Protein AF-A0A9X6AAG1-F1 (afdb_monomer_lite)

Secondary structure (DSSP, 8-state):
----SS--PPPPP-GGGGGS-EEEE--TTSS-SEEEEE-GGGHHHHHHHHHHHHHTT--EEEEE-S-HHHHHTS-HHHHHHHS--

Radius of gyration: 12.94 Å; chains: 1; bounding box: 25×33×32 Å

Structure (mmCIF, N/CA/C/O backbone):
data_AF-A0A9X6AAG1-F1
#
_entry.id   AF-A0A9X6AAG1-F1
#
loop_
_atom_site.group_PDB
_atom_site.id
_atom_site.type_symbol
_atom_site.label_atom_id
_atom_site.label_alt_id
_atom_site.label_comp_id
_atom_site.label_asym_id
_atom_site.label_entity_id
_atom_site.label_seq_id
_atom_site.pdbx_PDB_ins_code
_atom_site.Cartn_x
_atom_site.Cartn_y
_atom_site.Cartn_z
_atom_site.occupancy
_atom_site.B_iso_or_equiv
_atom_site.auth_seq_id
_atom_site.auth_comp_id
_atom_site.auth_asym_id
_atom_site.auth_atom_id
_atom_site.pdbx_PDB_model_num
ATOM 1 N N . LEU A 1 1 ? 10.024 8.524 -16.177 1.00 60.94 1 LEU A N 1
ATOM 2 C CA . LEU A 1 1 ? 9.918 8.130 -14.755 1.00 60.94 1 LEU A CA 1
ATOM 3 C C . LEU A 1 1 ? 9.271 9.279 -13.995 1.00 60.94 1 LEU A C 1
ATOM 5 O O . LEU A 1 1 ? 9.773 10.392 -14.130 1.00 60.94 1 LEU A O 1
ATOM 9 N N . PRO A 1 2 ? 8.167 9.051 -13.269 1.00 87.19 2 PRO A N 1
ATOM 10 C CA . PRO A 1 2 ? 7.600 10.048 -12.367 1.00 87.19 2 PRO A CA 1
ATOM 11 C C . PRO A 1 2 ? 8.484 10.141 -11.114 1.00 87.19 2 PRO A C 1
ATOM 13 O O . PRO A 1 2 ? 8.563 9.193 -10.340 1.00 87.19 2 PRO A O 1
ATOM 16 N N . LEU A 1 3 ? 9.205 11.252 -10.950 1.00 96.00 3 LEU A N 1
ATOM 17 C CA . LEU A 1 3 ? 10.137 11.480 -9.838 1.00 96.00 3 LEU A CA 1
ATOM 18 C C . LEU A 1 3 ? 9.726 12.730 -9.057 1.00 96.00 3 LEU A C 1
ATOM 20 O O . LEU A 1 3 ? 9.236 13.698 -9.640 1.00 96.00 3 LEU A O 1
ATOM 24 N N . THR A 1 4 ? 9.938 12.712 -7.742 1.00 95.56 4 THR A N 1
ATOM 25 C CA . THR A 1 4 ? 9.593 13.830 -6.858 1.00 95.56 4 THR A CA 1
ATOM 26 C C . THR A 1 4 ? 10.652 14.930 -6.919 1.00 95.56 4 THR A C 1
ATOM 28 O O . THR A 1 4 ? 11.836 14.671 -7.134 1.00 95.56 4 THR A O 1
ATOM 31 N N . ARG A 1 5 ? 10.235 16.184 -6.703 1.00 97.88 5 ARG A N 1
ATOM 32 C CA . ARG A 1 5 ? 11.160 17.319 -6.517 1.00 97.88 5 ARG A CA 1
ATOM 33 C C . ARG A 1 5 ? 11.640 17.412 -5.067 1.00 97.88 5 ARG A C 1
ATOM 35 O O . ARG A 1 5 ? 12.771 17.806 -4.802 1.00 97.88 5 ARG A O 1
ATOM 42 N N . GLN A 1 6 ? 10.729 17.150 -4.142 1.00 97.12 6 GLN A N 1
ATOM 43 C CA . GLN A 1 6 ? 10.899 17.256 -2.702 1.00 97.12 6 GLN A CA 1
ATOM 44 C C . GLN A 1 6 ? 11.551 16.004 -2.113 1.00 97.12 6 GLN A C 1
ATOM 46 O O . GLN A 1 6 ? 11.500 14.924 -2.709 1.00 97.12 6 GLN A O 1
ATOM 51 N N . GLY A 1 7 ? 12.104 16.154 -0.907 1.00 96.81 7 GLY A N 1
ATOM 52 C CA . GLY A 1 7 ? 12.512 15.016 -0.090 1.00 96.81 7 GLY A CA 1
ATOM 53 C C . GLY A 1 7 ? 11.300 14.199 0.354 1.00 96.81 7 GLY A C 1
ATOM 54 O O . GLY A 1 7 ? 10.264 14.762 0.704 1.00 96.81 7 GLY A O 1
ATOM 55 N N . VAL A 1 8 ? 11.446 12.878 0.333 1.00 96.88 8 VAL A N 1
ATOM 56 C CA . VAL A 1 8 ? 10.449 11.908 0.799 1.00 96.88 8 VAL A CA 1
ATOM 57 C C . VAL A 1 8 ? 11.131 10.897 1.724 1.00 96.88 8 VAL A C 1
ATOM 59 O O . VAL A 1 8 ? 12.334 10.662 1.569 1.00 96.88 8 VAL A O 1
ATOM 62 N N . PRO A 1 9 ? 10.412 10.324 2.704 1.00 96.75 9 PRO A N 1
ATOM 63 C CA . PRO A 1 9 ? 10.985 9.330 3.604 1.00 96.75 9 PRO A CA 1
ATOM 64 C C . PRO A 1 9 ? 11.365 8.041 2.864 1.00 96.75 9 PRO A C 1
ATOM 66 O O . PRO A 1 9 ? 10.744 7.663 1.869 1.00 96.75 9 PRO A O 1
ATOM 69 N N . THR A 1 10 ? 12.378 7.348 3.384 1.00 95.94 10 THR A N 1
ATOM 70 C CA . THR A 1 10 ? 12.847 6.063 2.851 1.00 95.94 10 THR A CA 1
ATOM 71 C C . THR A 1 10 ? 12.222 4.910 3.631 1.00 95.94 10 THR A C 1
ATOM 73 O O . THR A 1 10 ? 12.320 4.867 4.856 1.00 95.94 10 THR A O 1
ATOM 76 N N . TYR A 1 11 ? 11.630 3.951 2.921 1.00 95.12 11 TYR A N 1
ATOM 77 C CA . TYR A 1 11 ? 11.170 2.679 3.483 1.00 95.12 11 TYR A CA 1
ATOM 78 C C . TYR A 1 11 ? 12.176 1.557 3.216 1.00 95.12 11 TYR A C 1
ATOM 80 O O . TYR A 1 11 ? 13.029 1.677 2.335 1.00 95.12 11 TYR A O 1
ATOM 88 N N . GLU A 1 12 ? 12.071 0.456 3.964 1.00 94.62 12 GLU A N 1
ATOM 89 C CA . GLU A 1 12 ? 12.893 -0.728 3.708 1.00 94.62 12 GLU A CA 1
ATOM 90 C C . GLU A 1 12 ? 12.654 -1.281 2.300 1.00 94.62 12 GLU A C 1
ATOM 92 O O . GLU A 1 12 ? 11.542 -1.242 1.763 1.00 94.62 12 GLU A O 1
ATOM 97 N N . ALA A 1 13 ? 13.722 -1.802 1.697 1.00 93.25 13 ALA A N 1
ATOM 98 C CA . ALA A 1 13 ? 13.655 -2.376 0.367 1.00 93.25 13 ALA A CA 1
ATOM 99 C C . ALA A 1 13 ? 12.736 -3.605 0.364 1.00 93.25 13 ALA A C 1
ATOM 101 O O . ALA A 1 13 ? 12.950 -4.558 1.110 1.00 93.25 13 ALA A O 1
ATOM 102 N N . ASN A 1 14 ? 11.742 -3.598 -0.522 1.00 94.69 14 ASN A N 1
ATOM 103 C CA . ASN A 1 14 ? 10.849 -4.727 -0.736 1.00 94.69 14 ASN A CA 1
ATOM 104 C C . ASN A 1 14 ? 11.105 -5.315 -2.129 1.00 94.69 14 ASN A C 1
ATOM 106 O O . ASN A 1 14 ? 10.981 -4.618 -3.137 1.00 94.69 14 ASN A O 1
ATOM 110 N N . SER A 1 15 ? 11.465 -6.599 -2.193 1.00 94.81 15 SER A N 1
ATOM 111 C CA . SER A 1 15 ? 11.745 -7.298 -3.456 1.00 94.81 15 SER A CA 1
ATOM 112 C C . SER A 1 15 ? 10.520 -7.401 -4.367 1.00 94.81 15 SER A C 1
ATOM 114 O O . SER A 1 15 ? 10.661 -7.576 -5.576 1.00 94.81 15 SER A O 1
ATOM 116 N N . GLU A 1 16 ? 9.316 -7.241 -3.818 1.00 96.88 16 GLU A N 1
ATOM 117 C CA . GLU A 1 16 ? 8.068 -7.243 -4.573 1.00 96.88 16 GLU A CA 1
ATOM 118 C C . GLU A 1 16 ? 7.779 -5.909 -5.274 1.00 96.88 16 GLU A C 1
ATOM 120 O O . GLU A 1 16 ? 6.855 -5.847 -6.077 1.00 96.88 16 GLU A O 1
ATOM 125 N N . ALA A 1 17 ? 8.593 -4.865 -5.077 1.00 95.38 17 ALA A N 1
ATOM 126 C CA . ALA A 1 17 ? 8.455 -3.604 -5.813 1.00 95.38 17 ALA A CA 1
ATOM 127 C C . ALA A 1 17 ? 8.528 -3.792 -7.340 1.00 95.38 17 ALA A C 1
ATOM 129 O O . ALA A 1 17 ? 7.849 -3.091 -8.088 1.00 95.38 17 ALA A O 1
ATOM 130 N N . ALA A 1 18 ? 9.297 -4.783 -7.804 1.00 96.38 18 ALA A N 1
ATOM 131 C CA . ALA A 1 18 ? 9.391 -5.141 -9.219 1.00 96.38 18 ALA A CA 1
ATOM 132 C C . ALA A 1 18 ? 8.107 -5.778 -9.787 1.00 96.38 18 ALA A C 1
ATOM 134 O O . ALA A 1 18 ? 7.992 -5.926 -10.998 1.00 96.38 18 ALA A O 1
ATOM 135 N N . LYS A 1 19 ? 7.138 -6.141 -8.938 1.00 98.06 19 LYS A N 1
ATOM 136 C CA . LYS A 1 19 ? 5.840 -6.705 -9.340 1.00 98.06 19 LYS A CA 1
ATOM 137 C C . LYS A 1 19 ? 4.767 -5.634 -9.576 1.00 98.06 19 LYS A C 1
ATOM 139 O O . LYS A 1 19 ? 3.592 -5.964 -9.662 1.00 98.06 19 LYS A O 1
ATOM 144 N N . GLY A 1 20 ? 5.141 -4.355 -9.624 1.00 97.81 20 GLY A N 1
ATOM 145 C CA . GLY A 1 20 ? 4.238 -3.234 -9.910 1.00 97.81 20 GLY A CA 1
ATOM 146 C C . GLY A 1 20 ? 3.427 -2.730 -8.715 1.00 97.81 20 GLY A C 1
ATOM 147 O O . GLY A 1 20 ? 3.271 -1.520 -8.570 1.00 97.81 20 GLY A O 1
ATOM 148 N N . GLY A 1 21 ? 2.999 -3.619 -7.815 1.00 98.00 21 GLY A N 1
ATOM 149 C CA . GLY A 1 21 ? 2.289 -3.254 -6.590 1.00 98.00 21 GLY A CA 1
ATOM 150 C C . GLY A 1 21 ? 2.427 -4.291 -5.487 1.00 98.00 21 GLY A C 1
ATOM 151 O O . GLY A 1 21 ? 2.338 -5.481 -5.761 1.00 98.00 21 GLY A O 1
ATOM 152 N N . TYR A 1 22 ? 2.644 -3.855 -4.245 1.00 98.25 22 TYR A N 1
ATOM 153 C CA . TYR A 1 22 ? 2.937 -4.739 -3.112 1.00 98.25 22 TYR A CA 1
ATOM 154 C C . TYR A 1 22 ? 2.428 -4.179 -1.779 1.00 98.25 22 TYR A C 1
ATOM 156 O O . TYR A 1 22 ? 2.254 -2.970 -1.608 1.00 98.25 22 TYR A O 1
ATOM 164 N N . VAL A 1 23 ? 2.228 -5.068 -0.803 1.00 97.62 23 VAL A N 1
ATOM 165 C CA . VAL A 1 23 ? 1.849 -4.689 0.565 1.00 97.62 23 VAL A CA 1
ATOM 166 C C . VAL A 1 23 ? 3.056 -4.069 1.269 1.00 97.62 23 VAL A C 1
ATOM 168 O O . VAL A 1 23 ? 4.055 -4.745 1.514 1.00 97.62 23 VAL A O 1
ATOM 171 N N . LEU A 1 24 ? 2.970 -2.778 1.591 1.00 97.56 24 LEU A N 1
ATOM 172 C CA . LEU A 1 24 ? 4.011 -2.063 2.333 1.00 97.56 24 LEU A CA 1
ATOM 173 C C . LEU A 1 24 ? 3.805 -2.192 3.845 1.00 97.56 24 LEU A C 1
ATOM 175 O O . LEU A 1 24 ? 4.760 -2.393 4.592 1.00 97.56 24 LEU A O 1
ATOM 179 N N . ARG A 1 25 ? 2.554 -2.077 4.296 1.00 96.88 25 ARG A N 1
ATOM 180 C CA . ARG A 1 25 ? 2.143 -2.294 5.688 1.00 96.88 25 ARG A CA 1
ATOM 181 C C . ARG A 1 25 ? 0.856 -3.096 5.685 1.00 96.88 25 ARG A C 1
ATOM 183 O O . ARG A 1 25 ? -0.100 -2.702 5.022 1.00 96.88 25 ARG A O 1
ATOM 190 N N . ASP A 1 26 ? 0.842 -4.204 6.413 1.00 96.12 26 ASP A N 1
ATOM 191 C CA . ASP A 1 26 ? -0.337 -5.060 6.498 1.00 96.12 26 ASP A CA 1
ATOM 192 C C . ASP A 1 26 ? -1.169 -4.764 7.744 1.00 96.12 26 ASP A C 1
ATOM 194 O O . ASP A 1 26 ? -0.629 -4.301 8.752 1.00 96.12 26 ASP A O 1
ATOM 198 N N . SER A 1 27 ? -2.472 -5.025 7.670 1.00 94.69 27 SER A N 1
ATOM 199 C CA . SER A 1 27 ? -3.410 -4.761 8.757 1.00 94.69 27 SER A CA 1
ATOM 200 C C . SER A 1 27 ? -3.041 -5.513 10.038 1.00 94.69 27 SER A C 1
ATOM 202 O O . SER A 1 27 ? -2.600 -6.663 9.981 1.00 94.69 27 SER A O 1
ATOM 204 N N . SER A 1 28 ? -3.247 -4.885 11.201 1.00 91.88 28 SER A N 1
ATOM 205 C CA . SER A 1 28 ? -2.998 -5.543 12.493 1.00 91.88 28 SER A CA 1
ATOM 206 C C . SER A 1 28 ? -3.922 -6.740 12.757 1.00 91.88 28 SER A C 1
ATOM 208 O O . 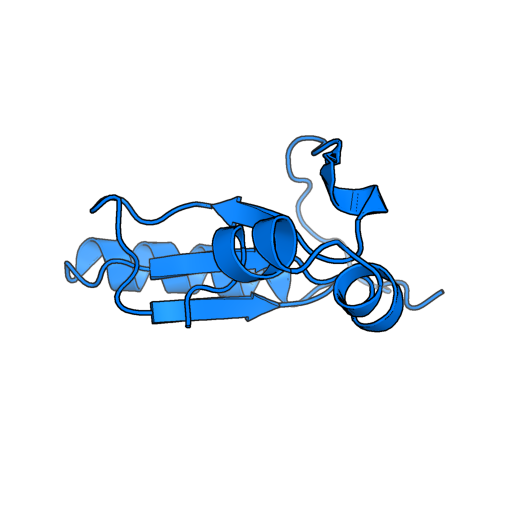SER A 1 28 ? -3.554 -7.645 13.505 1.00 91.88 28 SER A O 1
ATOM 210 N N . THR A 1 29 ? -5.093 -6.781 12.116 1.00 85.75 29 THR A N 1
ATOM 211 C CA . THR A 1 29 ? -6.122 -7.814 12.305 1.00 85.75 29 THR A CA 1
ATOM 212 C C . THR A 1 29 ? -5.936 -9.029 11.386 1.00 85.75 29 THR A C 1
ATOM 214 O O . THR A 1 29 ? -6.667 -10.012 11.498 1.00 85.75 29 THR A O 1
ATOM 217 N N . GLY A 1 30 ? -4.970 -8.988 10.460 1.00 83.31 30 GLY A N 1
ATOM 218 C CA . GLY A 1 30 ? -4.683 -10.051 9.489 1.00 83.31 30 GLY A CA 1
ATOM 219 C C . GLY A 1 30 ? -5.637 -10.119 8.288 1.00 83.31 30 GLY A C 1
ATOM 220 O O . GLY A 1 30 ? -5.250 -10.644 7.248 1.00 83.31 30 GLY A O 1
ATOM 221 N N . THR A 1 31 ? -6.849 -9.562 8.386 1.00 88.00 31 THR A N 1
ATOM 222 C CA . THR A 1 31 ? -7.755 -9.343 7.244 1.00 88.00 31 THR A CA 1
ATOM 223 C C . THR A 1 31 ? -8.124 -7.861 7.198 1.00 88.00 31 THR A C 1
ATOM 225 O O . THR A 1 31 ? -8.827 -7.404 8.098 1.00 88.00 31 THR A O 1
ATOM 228 N N . PRO A 1 32 ? -7.648 -7.094 6.201 1.00 94.19 32 PRO A N 1
ATOM 229 C CA . PRO A 1 32 ? -7.919 -5.665 6.148 1.00 94.19 32 PRO A CA 1
ATOM 230 C C . PRO A 1 32 ? -9.402 -5.396 5.872 1.00 94.19 32 PRO A C 1
ATOM 232 O O . PRO A 1 32 ? -9.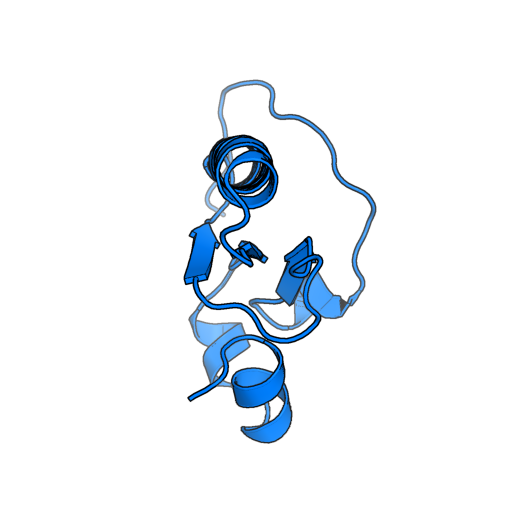975 -5.950 4.938 1.00 94.19 32 PRO A O 1
ATOM 235 N N . GLU A 1 33 ? -9.993 -4.499 6.652 1.00 95.88 33 GLU A N 1
ATOM 236 C CA . GLU A 1 33 ? -11.301 -3.889 6.386 1.00 95.88 33 GLU A CA 1
ATOM 237 C C . GLU A 1 33 ? -11.186 -2.777 5.335 1.00 95.88 33 GLU A C 1
ATOM 239 O O . GLU A 1 33 ? -12.125 -2.515 4.585 1.00 95.88 33 GLU A O 1
ATOM 244 N N . LEU A 1 34 ? -10.015 -2.134 5.266 1.00 96.19 34 LEU A N 1
ATOM 245 C CA . LEU A 1 34 ? -9.704 -1.070 4.322 1.00 96.19 34 LEU A CA 1
ATOM 246 C C . LEU A 1 34 ? -8.324 -1.276 3.694 1.00 96.19 34 LEU A C 1
ATOM 248 O O . LEU A 1 34 ? -7.352 -1.626 4.366 1.00 96.19 34 LEU A O 1
ATOM 252 N N . VAL A 1 35 ? -8.218 -0.992 2.396 1.00 97.94 35 VAL A N 1
ATOM 253 C CA . VAL A 1 35 ? -6.944 -0.974 1.671 1.00 97.94 35 VAL A CA 1
ATOM 254 C C . VAL A 1 35 ? -6.699 0.421 1.106 1.00 97.94 35 VAL A C 1
ATOM 256 O O . VAL A 1 35 ? -7.457 0.911 0.273 1.00 97.94 35 VAL A O 1
ATOM 259 N N . LEU A 1 36 ? -5.612 1.052 1.542 1.00 98.38 36 LEU A N 1
ATOM 260 C CA . LEU A 1 36 ? -5.104 2.305 0.996 1.00 98.38 36 LEU A CA 1
ATOM 261 C C . LEU A 1 36 ? -4.082 1.994 -0.097 1.00 98.38 36 LEU A C 1
ATOM 263 O O . LEU A 1 36 ? -3.055 1.368 0.168 1.00 98.38 36 LEU A O 1
ATOM 267 N N . ILE A 1 37 ? -4.350 2.444 -1.320 1.00 98.44 37 ILE A N 1
ATOM 268 C CA . ILE A 1 37 ? -3.434 2.306 -2.456 1.00 98.44 37 ILE A CA 1
ATOM 269 C C . ILE A 1 37 ? -2.798 3.667 -2.716 1.00 98.44 37 ILE A C 1
ATOM 271 O O . ILE A 1 37 ? -3.505 4.660 -2.882 1.00 98.44 37 ILE A O 1
ATOM 275 N N . ALA A 1 38 ? -1.470 3.717 -2.751 1.00 98.31 38 ALA A N 1
ATOM 276 C CA . ALA A 1 38 ? -0.727 4.952 -2.961 1.00 98.31 38 ALA A CA 1
ATOM 277 C C . ALA A 1 38 ? 0.494 4.746 -3.860 1.00 98.31 38 ALA A C 1
ATOM 279 O O . ALA A 1 38 ? 0.990 3.631 -4.043 1.00 98.31 38 ALA A O 1
ATOM 280 N N . THR A 1 39 ? 0.999 5.847 -4.411 1.00 97.38 39 THR A N 1
ATOM 281 C CA . THR A 1 39 ? 2.126 5.867 -5.350 1.00 97.38 39 THR A CA 1
ATOM 282 C C . THR A 1 39 ? 3.132 6.932 -4.945 1.00 97.38 39 THR A C 1
ATOM 284 O O . THR A 1 39 ? 2.736 7.949 -4.393 1.00 97.38 39 THR A O 1
ATOM 287 N N . GLY A 1 40 ? 4.423 6.725 -5.217 1.00 95.81 40 GLY A N 1
ATOM 288 C CA . GLY A 1 40 ? 5.450 7.768 -5.097 1.00 95.81 40 GLY A CA 1
ATOM 289 C C . GLY A 1 40 ? 5.398 8.571 -3.791 1.00 95.81 40 GLY A C 1
ATOM 290 O O . GLY A 1 40 ? 5.571 8.019 -2.703 1.00 95.81 40 GLY A O 1
ATOM 291 N N . SER A 1 41 ? 5.175 9.883 -3.908 1.00 97.12 41 SER A N 1
ATOM 292 C CA . SER A 1 41 ? 5.117 10.787 -2.760 1.00 97.12 41 SER A CA 1
ATOM 293 C C . SER A 1 41 ? 3.911 10.565 -1.864 1.00 97.12 41 SER A C 1
ATOM 295 O O . SER A 1 41 ? 4.002 10.907 -0.700 1.00 97.12 41 SER A O 1
ATOM 297 N N . GLU A 1 42 ? 2.813 9.977 -2.315 1.00 98.19 42 GLU A N 1
ATOM 298 C CA . GLU A 1 42 ? 1.608 9.833 -1.488 1.00 98.19 42 GLU A CA 1
ATOM 299 C C . GLU A 1 42 ? 1.692 8.626 -0.539 1.00 98.19 42 GLU A C 1
ATOM 301 O O . GLU A 1 42 ? 0.893 8.505 0.388 1.00 98.19 42 GLU A O 1
ATOM 306 N N . VAL A 1 43 ? 2.685 7.745 -0.717 1.00 98.00 43 VAL A N 1
ATOM 307 C CA . VAL A 1 43 ? 2.847 6.525 0.095 1.00 98.00 43 VAL A CA 1
ATOM 308 C C . VAL A 1 43 ? 3.010 6.841 1.581 1.00 98.00 43 VAL A C 1
ATOM 310 O O . VAL A 1 43 ? 2.426 6.149 2.410 1.00 98.00 43 VAL A O 1
ATOM 313 N N . HIS A 1 44 ? 3.757 7.890 1.933 1.00 97.75 44 HIS A N 1
ATOM 314 C CA . HIS A 1 44 ? 3.944 8.236 3.344 1.00 97.75 44 HIS A CA 1
ATOM 315 C C . HIS A 1 44 ? 2.672 8.748 4.010 1.00 97.75 44 HIS A C 1
ATOM 317 O O . HIS A 1 44 ? 2.382 8.351 5.134 1.00 97.75 44 HIS A O 1
ATOM 323 N N . LEU A 1 45 ? 1.853 9.503 3.277 1.00 98.38 45 LEU A N 1
ATOM 324 C CA . LEU A 1 45 ? 0.539 9.931 3.751 1.00 98.38 45 LEU A CA 1
ATOM 325 C C . LEU A 1 45 ? -0.387 8.731 3.984 1.00 98.38 45 LEU A C 1
ATOM 327 O O . LEU A 1 45 ? -1.117 8.700 4.970 1.00 98.38 45 LEU A O 1
ATOM 331 N N . ALA A 1 46 ? -0.339 7.716 3.116 1.00 98.56 46 ALA A N 1
ATOM 332 C CA . ALA A 1 46 ? -1.115 6.491 3.309 1.00 98.56 46 ALA A CA 1
ATOM 333 C C . ALA A 1 46 ? -0.653 5.691 4.539 1.00 98.56 46 ALA A C 1
ATOM 335 O O . ALA A 1 46 ? -1.484 5.116 5.239 1.00 98.56 46 ALA A O 1
ATOM 336 N N . VAL A 1 47 ? 0.653 5.666 4.827 1.00 98.25 47 VAL A N 1
ATOM 337 C CA . VAL A 1 47 ? 1.191 5.042 6.047 1.00 98.25 47 VAL A CA 1
ATOM 338 C C . VAL A 1 47 ? 0.718 5.785 7.297 1.00 98.25 47 VAL A C 1
ATOM 340 O O . VAL A 1 47 ? 0.230 5.136 8.217 1.00 98.25 47 VAL A O 1
ATOM 343 N N . GLU A 1 48 ? 0.783 7.115 7.315 1.00 98.38 48 GLU A N 1
ATOM 344 C CA . GLU A 1 48 ? 0.291 7.927 8.438 1.00 98.38 48 GLU A CA 1
ATOM 345 C C . GLU A 1 48 ? -1.224 7.758 8.642 1.00 98.38 48 GLU A C 1
ATOM 347 O O . GLU A 1 48 ? -1.688 7.537 9.760 1.00 98.38 48 GLU A O 1
ATOM 352 N N . ALA A 1 49 ? -2.012 7.774 7.562 1.00 98.50 49 ALA A N 1
ATOM 353 C CA . ALA A 1 49 ? -3.455 7.549 7.633 1.00 98.50 49 ALA A CA 1
ATOM 354 C C . ALA A 1 49 ? -3.793 6.161 8.198 1.00 98.50 49 ALA A C 1
ATOM 356 O O . ALA A 1 49 ? -4.688 6.027 9.030 1.00 98.50 49 ALA A O 1
ATOM 357 N N . ARG A 1 50 ? -3.048 5.130 7.786 1.00 98.12 50 ARG A N 1
ATOM 358 C CA . ARG A 1 50 ? -3.184 3.775 8.327 1.00 98.12 50 ARG A CA 1
ATOM 359 C C . ARG A 1 50 ? -2.936 3.737 9.832 1.00 98.12 50 ARG A C 1
ATOM 361 O O . ARG A 1 50 ? -3.665 3.044 10.526 1.00 98.12 50 ARG A O 1
ATOM 368 N N . GLU A 1 51 ? -1.926 4.441 10.338 1.00 97.94 51 GLU A N 1
ATOM 369 C CA . GLU A 1 51 ? -1.634 4.480 11.778 1.00 97.94 51 GLU A CA 1
ATOM 370 C C . GLU A 1 51 ? -2.805 5.052 12.585 1.00 97.94 51 GLU A C 1
ATOM 372 O O . GLU A 1 51 ? -3.151 4.497 13.627 1.00 97.94 51 GLU A O 1
ATOM 377 N N . LEU A 1 52 ? -3.457 6.102 12.077 1.00 98.44 52 LEU A N 1
ATOM 378 C CA . LEU A 1 52 ? -4.654 6.676 12.700 1.00 98.44 52 LEU A CA 1
ATOM 379 C C . LEU A 1 52 ? -5.832 5.693 12.682 1.00 98.44 52 LEU A C 1
ATOM 381 O O . LEU A 1 52 ? -6.457 5.462 13.712 1.00 98.44 52 LEU A O 1
ATOM 385 N N . LEU A 1 53 ? -6.097 5.070 11.534 1.00 97.88 53 LEU A N 1
ATOM 386 C CA . LEU A 1 53 ? -7.205 4.124 11.369 1.00 97.88 53 LEU A CA 1
ATOM 387 C C . LEU A 1 53 ? -7.025 2.862 12.224 1.00 97.88 53 LEU A C 1
ATOM 389 O O . LEU A 1 53 ? -7.961 2.413 12.878 1.00 97.88 53 LEU A O 1
ATOM 393 N N . GLU A 1 54 ? -5.808 2.324 12.282 1.00 97.25 54 GLU A N 1
ATOM 394 C CA . GLU A 1 54 ? -5.472 1.186 13.143 1.00 97.25 54 GLU A CA 1
ATOM 395 C C . GLU A 1 54 ? -5.618 1.543 14.632 1.00 97.25 54 GLU A C 1
ATOM 397 O O . GLU A 1 54 ? -6.071 0.712 15.419 1.00 97.25 54 GLU A O 1
ATOM 402 N N . ALA A 1 55 ? -5.305 2.782 15.034 1.00 97.00 55 ALA A N 1
ATOM 403 C CA . ALA A 1 55 ? -5.539 3.254 16.402 1.00 97.00 55 ALA A CA 1
ATOM 404 C C . ALA A 1 55 ? -7.036 3.366 16.750 1.00 97.00 55 ALA A C 1
ATOM 406 O O . ALA A 1 55 ? -7.410 3.208 17.913 1.00 97.00 55 ALA A O 1
ATOM 407 N N . GLU A 1 56 ? -7.892 3.588 15.752 1.00 96.44 56 GLU A N 1
ATOM 408 C CA . GLU A 1 56 ? -9.356 3.546 15.870 1.00 96.44 56 GLU A CA 1
ATOM 409 C C . GLU A 1 56 ? -9.927 2.117 15.782 1.00 96.44 56 GLU A C 1
ATOM 411 O O . GLU A 1 56 ? -11.134 1.918 15.921 1.00 96.44 56 GLU A O 1
ATOM 416 N N . GLY A 1 57 ? -9.067 1.108 15.601 1.00 95.38 57 GLY A N 1
ATOM 417 C CA . GLY A 1 57 ? -9.452 -0.298 15.496 1.00 95.38 57 GLY A CA 1
ATOM 418 C C . GLY A 1 57 ? -9.919 -0.723 14.105 1.00 95.38 57 GLY A C 1
ATOM 419 O O . GLY A 1 57 ? -10.478 -1.808 13.978 1.00 95.38 57 GLY A O 1
ATOM 420 N N . ILE A 1 58 ? -9.692 0.101 13.078 1.00 96.75 58 ILE A N 1
ATOM 421 C CA . ILE A 1 58 ? -10.034 -0.201 11.686 1.00 96.75 58 ILE A CA 1
ATOM 422 C C . ILE A 1 58 ? -8.833 -0.880 11.032 1.00 96.75 58 ILE A C 1
ATOM 424 O O . ILE A 1 58 ? -7.814 -0.239 10.737 1.00 96.75 58 ILE A O 1
ATOM 428 N N . GLY A 1 59 ? -8.955 -2.179 10.768 1.00 96.81 59 GLY A N 1
ATOM 429 C CA . GLY A 1 59 ? -7.892 -2.961 10.149 1.00 96.81 59 GLY A CA 1
ATOM 430 C C . GLY A 1 59 ? -7.544 -2.425 8.758 1.00 96.81 59 GLY A C 1
ATOM 431 O O . GLY A 1 59 ? -8.295 -2.620 7.805 1.00 96.81 59 GLY A O 1
ATOM 432 N N . THR A 1 60 ? -6.392 -1.765 8.615 1.00 98.19 60 THR A N 1
ATOM 433 C CA . THR A 1 60 ? -6.043 -1.017 7.400 1.00 98.19 60 THR A CA 1
ATOM 434 C C . THR A 1 60 ? -4.725 -1.496 6.803 1.00 98.19 60 THR A C 1
ATOM 436 O O . THR A 1 60 ? -3.674 -1.498 7.447 1.00 98.19 60 THR A O 1
ATOM 439 N N . ARG A 1 61 ? -4.746 -1.856 5.522 1.00 98.25 61 ARG A N 1
ATOM 440 C CA . ARG A 1 61 ? -3.564 -2.217 4.729 1.00 98.25 61 ARG A CA 1
ATOM 441 C C . ARG A 1 61 ? -3.116 -1.043 3.862 1.00 98.25 61 ARG A C 1
ATOM 443 O O . ARG A 1 61 ? -3.944 -0.328 3.313 1.00 98.25 61 ARG A O 1
ATOM 450 N N . VAL A 1 62 ? -1.807 -0.897 3.673 1.00 98.31 62 VAL A N 1
ATOM 451 C CA . VAL A 1 62 ? -1.214 0.035 2.703 1.00 98.31 62 VAL A CA 1
ATOM 452 C C . VAL A 1 62 ? -0.525 -0.747 1.595 1.00 98.31 62 VAL A C 1
ATOM 454 O O . VAL A 1 62 ? 0.380 -1.549 1.851 1.00 98.31 62 VAL A O 1
ATOM 457 N N . VAL A 1 63 ? -0.923 -0.466 0.360 1.00 98.44 63 VAL A N 1
ATOM 458 C CA . VAL A 1 63 ? -0.324 -0.988 -0.866 1.00 98.44 63 VAL A CA 1
ATOM 459 C C . VAL A 1 63 ? 0.418 0.139 -1.578 1.00 98.44 63 VAL A C 1
ATOM 461 O O . VAL A 1 63 ? -0.157 1.179 -1.898 1.00 98.44 63 VAL A O 1
ATOM 464 N N . SER A 1 64 ? 1.704 -0.085 -1.839 1.00 98.25 64 SER A N 1
ATOM 465 C CA . SER A 1 64 ? 2.505 0.763 -2.724 1.00 98.25 64 SER A CA 1
ATOM 466 C C . SER A 1 64 ? 2.349 0.243 -4.149 1.00 98.25 64 SER A C 1
ATOM 468 O O . SER A 1 64 ? 2.620 -0.933 -4.386 1.00 98.25 64 SER A O 1
ATOM 470 N N . MET A 1 65 ? 1.901 1.089 -5.079 1.00 98.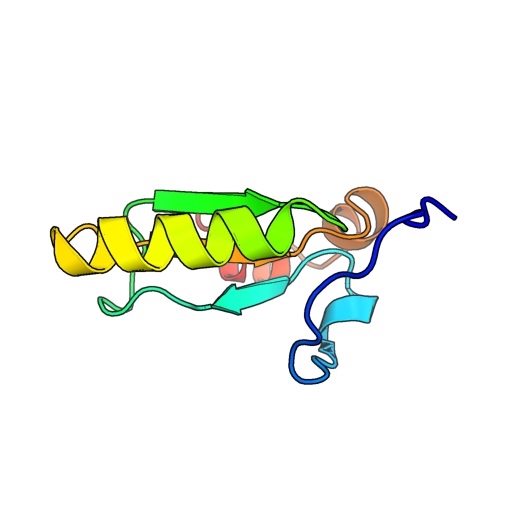00 65 MET A N 1
ATOM 471 C CA . MET A 1 65 ? 1.567 0.717 -6.465 1.00 98.00 65 MET A CA 1
ATOM 472 C C . MET A 1 65 ? 2.375 1.537 -7.493 1.00 98.00 65 MET A C 1
ATOM 474 O O . MET A 1 65 ? 1.811 2.371 -8.199 1.00 98.00 65 MET A O 1
ATOM 478 N N . PRO A 1 66 ? 3.710 1.379 -7.578 1.00 96.69 66 PRO A N 1
ATOM 479 C CA . PRO A 1 66 ? 4.539 2.143 -8.516 1.00 96.69 66 PRO A CA 1
ATOM 480 C C . PRO A 1 66 ? 4.213 1.937 -10.009 1.00 96.69 66 PRO A C 1
ATOM 482 O O . PRO A 1 66 ? 4.505 2.835 -10.799 1.00 96.69 66 PRO A O 1
ATOM 485 N N . SER A 1 67 ? 3.640 0.798 -10.414 1.00 97.56 67 SER A N 1
ATOM 486 C CA . SER A 1 67 ? 3.146 0.574 -11.783 1.00 97.56 67 SER A CA 1
ATOM 487 C C . SER A 1 67 ? 1.944 -0.361 -11.773 1.00 9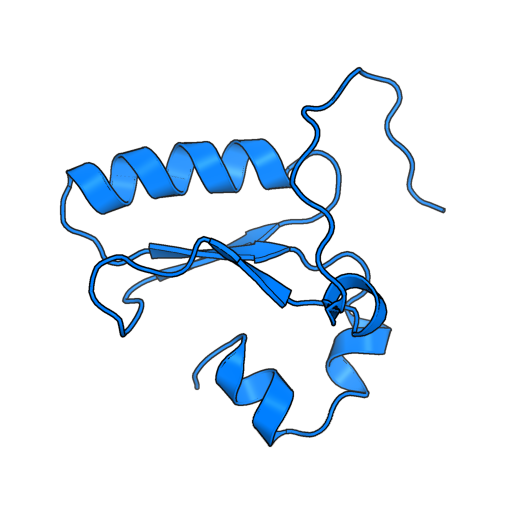7.56 67 SER A C 1
ATOM 489 O O . SER A 1 67 ? 2.051 -1.534 -11.410 1.00 97.56 67 SER A O 1
ATOM 491 N N . VAL A 1 68 ? 0.803 0.168 -12.211 1.00 97.06 68 VAL A N 1
ATOM 492 C CA . VAL A 1 68 ? -0.443 -0.597 -12.329 1.00 97.06 68 VAL A CA 1
ATOM 493 C C . VAL A 1 68 ? -0.309 -1.657 -13.417 1.00 97.06 68 VAL A C 1
ATOM 495 O O . VAL A 1 68 ? -0.711 -2.793 -13.208 1.00 97.06 68 VAL A O 1
ATOM 498 N N . GLU A 1 69 ? 0.334 -1.326 -14.533 1.00 97.62 69 GLU A N 1
ATOM 499 C CA . GLU A 1 69 ? 0.516 -2.225 -15.673 1.00 97.62 69 GLU A CA 1
ATOM 500 C C . GLU A 1 69 ? 1.290 -3.484 -15.265 1.00 97.62 69 GLU A C 1
ATOM 502 O O . GLU A 1 69 ? 0.846 -4.604 -15.507 1.00 97.62 69 GLU A O 1
ATOM 507 N N . TRP A 1 70 ? 2.414 -3.318 -14.560 1.00 97.94 70 TRP A N 1
ATOM 508 C CA . TRP A 1 70 ? 3.205 -4.455 -14.081 1.00 97.94 70 TRP A CA 1
ATOM 509 C C . TRP A 1 70 ? 2.466 -5.272 -13.027 1.00 97.94 70 TRP A C 1
ATOM 511 O O . TRP A 1 70 ? 2.662 -6.485 -12.955 1.00 97.94 70 TRP A O 1
ATOM 521 N N . PHE A 1 71 ? 1.626 -4.628 -12.215 1.00 98.38 71 PHE A N 1
ATOM 522 C CA . PHE A 1 71 ? 0.792 -5.312 -11.234 1.00 98.38 71 PHE A CA 1
ATOM 523 C C . PHE A 1 71 ? -0.310 -6.137 -11.902 1.00 98.38 71 PHE A C 1
ATOM 525 O O . PHE A 1 71 ? -0.546 -7.280 -11.511 1.00 98.38 71 PHE A O 1
ATOM 532 N N . GLU A 1 72 ? -0.960 -5.598 -12.932 1.00 97.94 72 GLU A N 1
ATOM 533 C CA . GLU A 1 72 ? -2.011 -6.277 -13.695 1.00 97.94 72 GLU A CA 1
ATOM 534 C C . GLU A 1 72 ? -1.499 -7.511 -14.445 1.00 97.94 72 GLU A C 1
ATOM 536 O O . GLU A 1 72 ? -2.230 -8.499 -14.559 1.00 97.94 72 GLU A O 1
ATOM 541 N N . GLU A 1 73 ? -0.239 -7.487 -14.884 1.00 98.25 73 GLU A N 1
ATOM 542 C CA . GLU A 1 73 ? 0.451 -8.628 -15.498 1.00 98.25 73 GLU A CA 1
ATOM 543 C C . GLU A 1 73 ? 0.760 -9.764 -14.506 1.00 98.25 73 GLU A C 1
ATOM 545 O O . GLU A 1 73 ? 1.058 -10.888 -14.922 1.00 98.25 73 GLU A O 1
ATOM 550 N N . GLN A 1 74 ? 0.674 -9.520 -13.192 1.00 98.50 74 GLN A N 1
ATOM 551 C CA . GLN A 1 74 ? 0.952 -10.555 -12.198 1.00 98.50 74 GLN A CA 1
ATOM 552 C C . GLN A 1 74 ? -0.139 -11.641 -12.170 1.00 98.50 74 GLN A C 1
ATOM 554 O O . GLN A 1 74 ? -1.326 -11.373 -12.417 1.00 98.50 74 GL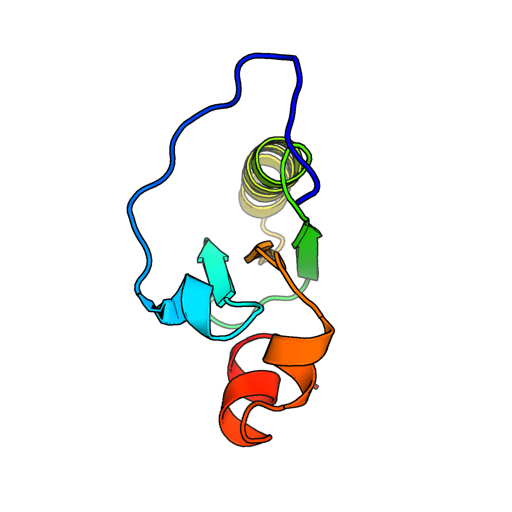N A O 1
ATOM 559 N N . PRO A 1 75 ? 0.220 -12.885 -11.784 1.00 98.38 75 PRO A N 1
ATOM 560 C CA . PRO A 1 75 ? -0.752 -13.952 -11.577 1.00 98.38 75 PRO A CA 1
ATOM 561 C C . PRO A 1 75 ? -1.896 -13.503 -10.666 1.00 98.38 75 PRO A C 1
ATOM 563 O O . PRO A 1 75 ? -1.683 -12.779 -9.694 1.00 98.38 75 PRO A O 1
ATOM 566 N N . ARG A 1 76 ? -3.119 -13.960 -10.957 1.00 97.88 76 ARG A N 1
ATOM 567 C CA . ARG A 1 76 ? -4.310 -13.592 -10.175 1.00 97.88 76 ARG A CA 1
ATOM 568 C C . ARG A 1 76 ? -4.133 -13.867 -8.679 1.00 97.88 76 ARG A C 1
ATOM 570 O O . ARG A 1 76 ? -4.463 -13.012 -7.879 1.00 97.88 76 ARG A O 1
ATOM 577 N N . GLU A 1 77 ? -3.522 -14.994 -8.322 1.00 97.88 77 GLU A N 1
ATOM 578 C CA . GLU A 1 77 ? -3.196 -15.331 -6.930 1.00 97.88 77 GLU A CA 1
ATOM 579 C C . GLU A 1 77 ? -2.375 -14.235 -6.228 1.00 97.88 77 GLU A C 1
ATOM 581 O O . GLU A 1 77 ? -2.632 -13.904 -5.074 1.00 97.88 77 GLU A O 1
ATOM 586 N N 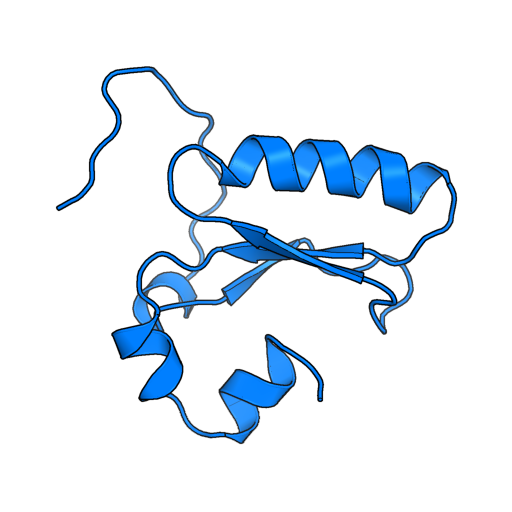. TYR A 1 78 ? -1.408 -13.629 -6.926 1.00 97.81 78 TYR A N 1
ATOM 587 C CA . TYR A 1 78 ? -0.627 -12.524 -6.377 1.00 97.81 78 TYR A CA 1
ATOM 588 C C . TYR A 1 78 ? -1.477 -11.265 -6.210 1.00 97.81 78 TYR A C 1
ATOM 590 O O . TYR A 1 78 ? -1.426 -10.627 -5.158 1.00 97.81 78 TYR A O 1
ATOM 598 N N . ARG A 1 79 ? -2.269 -10.924 -7.232 1.00 98.00 79 ARG A N 1
ATOM 599 C CA . ARG A 1 79 ? -3.145 -9.749 -7.195 1.00 98.00 79 ARG A CA 1
ATOM 600 C C . ARG A 1 79 ? -4.165 -9.854 -6.068 1.00 98.00 79 ARG A C 1
ATOM 602 O O . ARG A 1 79 ? -4.239 -8.925 -5.276 1.00 98.00 79 ARG A O 1
ATOM 609 N N . ASP A 1 80 ? -4.820 -11.004 -5.924 1.00 96.69 80 ASP A N 1
ATOM 610 C CA . ASP A 1 80 ? -5.799 -11.285 -4.866 1.00 96.69 80 ASP A CA 1
ATOM 611 C C . ASP A 1 80 ? -5.142 -11.272 -3.469 1.00 96.69 80 ASP A C 1
ATOM 613 O O . ASP A 1 80 ? -5.753 -10.871 -2.480 1.00 96.69 80 ASP A O 1
ATOM 617 N N . ARG A 1 81 ? -3.862 -11.660 -3.359 1.00 95.69 81 ARG A N 1
ATOM 618 C CA . ARG A 1 81 ? -3.110 -11.564 -2.097 1.00 95.69 81 ARG A CA 1
ATOM 619 C C . ARG A 1 81 ? -2.820 -10.117 -1.699 1.00 95.69 81 ARG A C 1
ATOM 621 O O . ARG A 1 81 ? -2.826 -9.808 -0.507 1.00 95.69 81 ARG A O 1
ATOM 628 N N . VAL A 1 82 ? -2.506 -9.248 -2.661 1.00 96.75 82 VAL A N 1
ATOM 629 C CA . VAL A 1 82 ? -2.208 -7.825 -2.414 1.00 96.75 82 VAL A CA 1
ATOM 630 C C . VAL A 1 82 ? -3.499 -7.027 -2.210 1.00 96.75 82 VAL A C 1
ATOM 632 O O . VAL A 1 82 ? -3.606 -6.296 -1.221 1.00 96.75 82 VAL A O 1
ATOM 635 N N . LEU A 1 83 ? -4.475 -7.220 -3.098 1.00 96.06 83 LEU A N 1
ATOM 636 C CA . LEU A 1 83 ? -5.806 -6.617 -3.114 1.00 96.06 83 LEU A CA 1
ATOM 637 C C . LEU A 1 83 ? -6.868 -7.731 -3.037 1.00 96.06 83 LEU A C 1
ATOM 639 O O . LEU A 1 83 ? -7.244 -8.276 -4.076 1.00 96.06 83 LEU A O 1
ATOM 643 N N . PRO A 1 84 ? -7.333 -8.090 -1.826 1.00 90.44 84 PRO A N 1
ATOM 644 C CA . PRO A 1 84 ? -8.397 -9.076 -1.654 1.00 90.44 84 PRO A CA 1
ATOM 645 C C . PRO A 1 84 ? -9.686 -8.677 -2.402 1.00 90.44 84 PRO A C 1
ATOM 647 O O . PRO A 1 84 ? -9.954 -7.478 -2.514 1.00 90.44 84 PRO A O 1
ATOM 650 N N . PRO A 1 85 ? -10.453 -9.654 -2.925 1.00 81.00 85 PRO A N 1
ATOM 651 C CA . PRO A 1 85 ? -11.696 -9.416 -3.664 1.00 81.00 85 PRO A CA 1
ATOM 652 C C . PRO A 1 85 ? -12.849 -8.889 -2.801 1.00 81.00 85 PRO A C 1
ATOM 654 O O . PRO A 1 85 ? -12.838 -9.122 -1.571 1.00 81.00 85 PRO A O 1
#

pLDDT: mean 95.88, std 5.0, range [60.94, 98.56]

Foldseek 3Di:
DDADPDDADDDDDDPCVQQQKAWRDFFPVNDAPEEAEDEHRCQVVLVVVCVVCVVVVHGYTYMYGHHPVSNVPDDPVRNCVGPPD

Sequence (85 aa):
LPLTRQGVPTYEANSEAAKGGYVLRDSSTGTPELVLIATGSEVHLAVEARELLEAEGIGTRVVSMPSVEWFEEQPREYRDRVLPP